Protein AF-A0A7C5TN61-F1 (afdb_monomer_lite)

Radius of gyration: 25.23 Å; chains: 1; bounding box: 64×36×83 Å

Foldseek 3Di:
DDDDLLLVLVVFFAAQKKFKKWKWKFQQPDIWIKIWMWGFHHDDPFKTKIKIWIATPVPRDIDIDIDIDTSPPSQQPPRVCVVVQWDPKDWDQDDDQWGKIWTWHDDPNDTWIKIFTDGSSYTQKMWTDDDRIIIIMHTPDIDGDGDPPPDPDPVVVVVVVVVVVVVVVVVVVVVVVVVD

Sequence (180 aa):
MGFSLVALALLTLTAGSWFFYTLTIQVNNNVQILQYNFTIVNVTPTSLVFKLTIYNSSNGMSLTFEKAVPLSEPAPFPYNGSAFGVSNVSYVGSAGNYTIYRGVFGLNGLKVPVTLYFRDGILMNYTGSYEGVKVDAQLQALQVVPTKASGPEPGALIIVLVMVAAIAIGAAVLIKIGKI

pLDDT: mean 79.06, std 16.52, range [30.19, 96.62]

Secondary structure (DSSP, 8-state):
----HHHHHHTT--TT-EEEEEEEEEETTEEEEEEEEEEEEEE-SSEEEEEEEEEETTT--EEEEEEEEETTS-PPBTGGGGGGTEEEEEEEEEETTEEEEEEEEEETTEEEEEEEEEETTEEEEEEEEETTEEEEEEEEEEEPPPP---PPPHHHHHHHHHHHHHHHHHHHHHHHHTT-

Structure (mmCIF, N/CA/C/O backbone):
data_AF-A0A7C5TN61-F1
#
_entry.id   AF-A0A7C5TN61-F1
#
loop_
_atom_site.group_PDB
_atom_site.id
_atom_site.type_symbol
_atom_site.label_atom_id
_atom_site.label_alt_id
_atom_site.label_comp_id
_atom_site.label_asym_id
_atom_site.label_entity_id
_atom_site.label_seq_id
_atom_site.pdbx_PDB_ins_code
_atom_site.Cartn_x
_atom_site.Cartn_y
_atom_site.Cartn_z
_atom_site.occupancy
_atom_site.B_iso_or_equiv
_atom_site.auth_seq_id
_atom_site.auth_comp_id
_atom_site.auth_asym_id
_atom_site.auth_atom_id
_atom_site.pdbx_PDB_model_num
ATOM 1 N N . MET A 1 1 ? -24.413 -13.151 9.679 1.00 34.50 1 MET A N 1
ATOM 2 C CA . MET A 1 1 ? -23.547 -11.994 9.374 1.00 34.50 1 MET A CA 1
ATOM 3 C C . MET A 1 1 ? -22.137 -12.364 9.802 1.00 34.50 1 MET A C 1
ATOM 5 O O . MET A 1 1 ? -21.831 -12.295 10.983 1.00 34.50 1 MET A O 1
ATOM 9 N N . GLY A 1 2 ? -21.336 -12.913 8.887 1.00 30.19 2 GLY A N 1
ATOM 10 C CA . GLY A 1 2 ? -19.951 -13.280 9.181 1.00 30.19 2 GLY A CA 1
ATOM 11 C C . GLY A 1 2 ? -19.065 -12.066 8.950 1.00 30.19 2 GLY A C 1
ATOM 12 O O . GLY A 1 2 ? -18.891 -11.658 7.806 1.00 30.19 2 GLY A O 1
ATOM 13 N N . PHE A 1 3 ? -18.549 -11.461 10.016 1.00 35.69 3 PHE A N 1
ATOM 14 C CA . PHE A 1 3 ? -17.498 -10.458 9.881 1.00 35.69 3 PHE A CA 1
ATOM 15 C C . PHE A 1 3 ? -16.250 -11.165 9.337 1.00 35.69 3 PHE A C 1
ATOM 17 O O . PHE A 1 3 ? -15.723 -12.074 9.974 1.00 35.69 3 PHE A O 1
ATOM 24 N N . SER A 1 4 ? -15.811 -10.795 8.132 1.00 42.25 4 SER A N 1
ATOM 25 C CA . SER A 1 4 ? -14.532 -11.252 7.577 1.00 42.25 4 SER A CA 1
ATOM 26 C C . SER A 1 4 ? -13.406 -10.910 8.562 1.00 42.25 4 SER A C 1
ATOM 28 O O . SER A 1 4 ? -13.374 -9.797 9.083 1.00 42.25 4 SER A O 1
ATOM 30 N N . LEU A 1 5 ? -12.464 -11.829 8.799 1.00 41.19 5 LEU A N 1
ATOM 31 C CA . LEU A 1 5 ? -11.268 -11.595 9.630 1.00 41.19 5 LEU A CA 1
ATOM 32 C C . LEU A 1 5 ? -10.486 -10.336 9.205 1.00 41.19 5 LEU A C 1
ATOM 34 O O . LEU A 1 5 ? -9.861 -9.685 10.038 1.00 41.19 5 LEU A O 1
ATOM 38 N N . VAL A 1 6 ? -10.583 -9.944 7.929 1.00 44.59 6 VAL A N 1
ATOM 39 C CA . VAL A 1 6 ? -9.976 -8.715 7.395 1.00 44.59 6 VAL A CA 1
ATOM 40 C C . VAL A 1 6 ? -10.656 -7.455 7.954 1.00 44.59 6 VAL A C 1
ATOM 42 O O . VAL A 1 6 ? -9.982 -6.463 8.219 1.00 44.59 6 VAL A O 1
ATOM 45 N N . ALA A 1 7 ? -11.968 -7.503 8.217 1.00 41.84 7 ALA A N 1
ATOM 46 C CA . ALA A 1 7 ? -12.694 -6.413 8.867 1.00 41.84 7 ALA A CA 1
ATOM 47 C C . ALA A 1 7 ? -12.266 -6.244 10.337 1.00 41.84 7 ALA A C 1
ATOM 49 O O . ALA A 1 7 ? -12.117 -5.113 10.791 1.00 41.84 7 ALA A O 1
ATOM 50 N N . LEU A 1 8 ? -12.000 -7.343 11.061 1.00 40.78 8 LEU A N 1
ATOM 51 C CA . LEU A 1 8 ? -11.533 -7.293 12.457 1.00 40.78 8 LEU A CA 1
ATOM 52 C C . LEU A 1 8 ? -10.125 -6.705 12.611 1.00 40.78 8 LEU A C 1
ATOM 54 O O . LEU A 1 8 ? -9.849 -6.066 13.622 1.00 40.78 8 LEU A O 1
ATOM 58 N N . ALA A 1 9 ? -9.241 -6.885 11.630 1.00 47.72 9 ALA A N 1
ATOM 59 C CA . ALA A 1 9 ? -7.891 -6.338 11.718 1.00 47.72 9 ALA A CA 1
ATOM 60 C C . ALA A 1 9 ? -7.860 -4.818 11.447 1.00 47.72 9 ALA A C 1
ATOM 62 O O . ALA A 1 9 ? -7.201 -4.070 12.169 1.00 47.72 9 ALA A O 1
ATOM 63 N N . LEU A 1 10 ? -8.674 -4.340 10.493 1.00 51.12 10 LEU A N 1
ATOM 64 C CA . LEU A 1 10 ? -8.902 -2.907 10.242 1.00 51.12 10 LEU A CA 1
ATOM 65 C C . LEU A 1 10 ? -9.596 -2.198 11.423 1.00 51.12 10 LEU A C 1
ATOM 67 O O . LEU A 1 10 ? -9.359 -1.013 11.645 1.00 51.12 10 LEU A O 1
ATOM 71 N N . LEU A 1 11 ? -10.392 -2.930 12.214 1.00 50.56 11 LEU A N 1
ATOM 72 C CA . LEU A 1 11 ? -11.059 -2.460 13.440 1.00 50.56 11 LEU A CA 1
ATOM 73 C C . LEU A 1 11 ? -10.094 -2.110 14.597 1.00 50.56 11 LEU A C 1
ATOM 75 O O . LEU A 1 11 ? -10.545 -1.590 15.615 1.00 50.56 11 LEU A O 1
ATOM 79 N N . THR A 1 12 ? -8.784 -2.355 14.463 1.00 58.34 12 THR A N 1
ATOM 80 C CA . THR A 1 12 ? -7.777 -1.947 15.467 1.00 58.34 12 THR A CA 1
ATOM 81 C C . THR A 1 12 ? -7.083 -0.624 15.144 1.00 58.34 12 THR A C 1
ATOM 83 O O . THR A 1 12 ? -6.351 -0.095 15.981 1.00 58.34 12 THR A O 1
ATOM 86 N N . LEU A 1 13 ? -7.306 -0.063 13.952 1.00 71.75 13 LEU A N 1
ATOM 87 C CA . LEU A 1 13 ? -6.731 1.226 13.588 1.00 71.75 13 LEU A CA 1
ATOM 88 C C . LEU A 1 13 ? -7.434 2.338 14.362 1.00 71.75 13 LEU A C 1
ATOM 90 O O . LEU A 1 13 ? -8.659 2.397 14.437 1.00 71.75 13 LEU A O 1
ATOM 94 N N . THR A 1 14 ? -6.644 3.244 14.920 1.00 77.50 14 THR A N 1
ATOM 95 C CA . THR A 1 14 ? -7.138 4.393 15.679 1.00 77.50 14 THR A CA 1
ATOM 96 C C . THR A 1 14 ? -6.532 5.679 15.144 1.00 77.50 14 THR A C 1
ATOM 98 O O . THR A 1 14 ? -5.453 5.675 14.539 1.00 77.50 14 THR A O 1
ATOM 101 N N . ALA A 1 15 ? -7.229 6.792 15.374 1.00 84.06 15 ALA A N 1
ATOM 102 C CA . ALA A 1 15 ? -6.707 8.117 15.075 1.00 84.06 15 ALA A CA 1
ATOM 103 C C . ALA A 1 15 ? -5.325 8.316 15.726 1.00 84.06 15 ALA A C 1
ATOM 105 O O . ALA A 1 15 ? -5.119 7.985 16.893 1.00 84.06 15 ALA A O 1
ATOM 106 N N . GLY A 1 16 ? -4.375 8.837 14.951 1.00 83.25 16 GLY A N 1
ATOM 107 C CA . GLY A 1 16 ? -2.976 9.003 15.348 1.00 83.25 16 GLY A CA 1
ATOM 108 C C . GLY A 1 16 ? -2.057 7.834 14.977 1.00 83.25 16 GLY A C 1
ATOM 109 O O . GLY A 1 16 ? -0.840 7.994 15.035 1.00 83.25 16 GLY A O 1
ATOM 110 N N . SER A 1 17 ? -2.598 6.688 14.549 1.00 87.44 17 SER A N 1
ATOM 111 C CA . SER A 1 17 ? -1.778 5.610 13.980 1.00 87.44 17 SER A CA 1
ATOM 112 C C . SER A 1 17 ? -1.141 6.056 12.661 1.00 87.44 17 SER A C 1
ATOM 114 O O . SER A 1 17 ? -1.768 6.783 11.887 1.00 87.44 17 SER A O 1
ATOM 116 N N . TRP A 1 18 ? 0.079 5.609 12.365 1.00 89.00 18 TRP A N 1
ATOM 117 C CA . TRP A 1 18 ? 0.760 5.948 11.117 1.00 89.00 18 TRP A CA 1
ATOM 118 C C . TRP A 1 18 ? 1.581 4.798 10.535 1.00 89.00 18 TRP A C 1
ATOM 120 O O . TRP A 1 18 ? 2.010 3.887 11.242 1.00 89.00 18 TRP A O 1
ATOM 130 N N . PHE A 1 19 ? 1.788 4.854 9.219 1.00 90.69 19 PHE A N 1
ATOM 131 C CA . PHE A 1 19 ? 2.477 3.840 8.430 1.00 90.69 19 PHE A CA 1
ATOM 132 C C . PHE A 1 19 ? 3.379 4.510 7.404 1.00 90.69 19 PHE A C 1
ATOM 134 O O . PHE A 1 19 ? 2.926 5.347 6.621 1.00 90.69 19 PHE A O 1
ATOM 141 N N . PHE A 1 20 ? 4.640 4.105 7.383 1.00 91.56 20 PHE A N 1
ATOM 142 C CA . PHE A 1 20 ? 5.648 4.619 6.476 1.00 91.56 20 PHE A CA 1
ATOM 143 C C . PHE A 1 20 ? 6.095 3.526 5.511 1.00 91.56 20 PHE A C 1
ATOM 145 O O . PHE A 1 20 ? 6.590 2.478 5.927 1.00 91.56 20 PHE A O 1
ATOM 152 N N . TYR A 1 21 ? 5.927 3.787 4.220 1.00 92.75 21 TYR A N 1
ATOM 153 C CA . TYR A 1 21 ? 6.290 2.882 3.142 1.00 92.75 21 TYR A CA 1
ATOM 154 C C . TYR A 1 21 ? 7.300 3.526 2.210 1.00 92.75 21 TYR A C 1
ATOM 156 O O . TYR A 1 21 ? 7.275 4.734 1.972 1.00 92.75 21 TYR A O 1
ATOM 164 N N . THR A 1 22 ? 8.101 2.674 1.590 1.00 93.81 22 THR A N 1
ATOM 165 C CA . THR A 1 22 ? 8.926 3.036 0.444 1.00 93.81 22 THR A CA 1
ATOM 166 C C . THR A 1 22 ? 8.421 2.281 -0.771 1.00 93.81 22 THR A C 1
ATOM 168 O O . THR A 1 22 ? 8.221 1.074 -0.688 1.00 93.81 22 THR A O 1
ATOM 171 N N . LEU A 1 23 ? 8.227 2.982 -1.883 1.00 94.25 23 LEU A N 1
ATOM 172 C CA . LEU A 1 23 ? 7.974 2.432 -3.207 1.00 94.25 23 LEU A CA 1
ATOM 173 C C . LEU A 1 23 ? 9.205 2.685 -4.076 1.00 94.25 23 LEU A C 1
ATOM 175 O O . LEU A 1 23 ? 9.536 3.829 -4.385 1.00 94.25 23 LEU A O 1
ATOM 179 N N . THR A 1 24 ? 9.867 1.610 -4.473 1.00 94.69 24 THR A N 1
ATOM 180 C CA . THR A 1 24 ? 11.007 1.618 -5.382 1.00 94.69 24 THR A CA 1
ATOM 181 C C . THR A 1 24 ? 10.535 1.198 -6.765 1.00 94.69 24 THR A C 1
ATOM 183 O O . THR A 1 24 ? 9.990 0.109 -6.943 1.00 94.69 24 THR A O 1
ATOM 186 N N . ILE A 1 25 ? 10.756 2.060 -7.752 1.00 94.62 25 ILE A N 1
ATOM 187 C CA . ILE A 1 25 ? 10.480 1.790 -9.161 1.00 94.62 25 ILE A CA 1
ATOM 188 C C . ILE A 1 25 ? 11.819 1.818 -9.882 1.00 94.62 25 ILE A C 1
ATOM 190 O O . ILE A 1 25 ? 12.477 2.854 -9.956 1.00 94.62 25 ILE A O 1
ATOM 194 N N . GLN A 1 26 ? 12.225 0.676 -10.414 1.00 94.62 26 GLN A N 1
ATOM 195 C CA . GLN A 1 26 ? 13.422 0.550 -11.225 1.00 94.62 26 GLN A CA 1
ATOM 196 C C . GLN A 1 26 ? 13.020 0.325 -12.678 1.00 94.62 26 GLN A C 1
ATOM 198 O O . GLN A 1 26 ? 12.319 -0.636 -12.985 1.00 94.62 26 GLN A O 1
ATOM 203 N N . VAL A 1 27 ? 13.495 1.185 -13.574 1.00 93.75 27 VAL A N 1
ATOM 204 C CA . VAL A 1 27 ? 13.346 1.039 -15.026 1.00 93.75 27 VAL A CA 1
ATOM 205 C C . VAL A 1 27 ? 14.742 0.903 -15.614 1.00 93.75 27 VAL A C 1
ATOM 207 O O . VAL A 1 27 ? 15.496 1.879 -15.679 1.00 93.75 27 VAL A O 1
ATOM 210 N N . ASN A 1 28 ? 15.107 -0.311 -16.026 1.00 89.12 28 ASN A N 1
ATOM 211 C CA . ASN A 1 28 ? 16.475 -0.657 -16.415 1.00 89.12 28 ASN A CA 1
ATOM 212 C C . ASN A 1 28 ? 17.479 -0.281 -15.304 1.00 89.12 28 ASN A C 1
ATOM 214 O O . ASN A 1 28 ? 17.459 -0.879 -14.228 1.00 89.12 28 ASN A O 1
ATOM 218 N N . ASN A 1 29 ? 18.321 0.731 -15.535 1.00 86.88 29 ASN A N 1
ATOM 219 C CA . ASN A 1 29 ? 19.335 1.191 -14.580 1.00 86.88 29 ASN A CA 1
ATOM 220 C C . ASN A 1 29 ? 18.907 2.425 -13.769 1.00 86.88 29 ASN A C 1
ATOM 222 O O . ASN A 1 29 ? 19.646 2.856 -12.889 1.00 86.88 29 ASN A O 1
ATOM 226 N N . ASN A 1 30 ? 17.734 2.999 -14.048 1.00 91.06 30 ASN A N 1
ATOM 227 C CA . ASN A 1 30 ? 17.235 4.166 -13.328 1.00 91.06 30 ASN A CA 1
ATOM 228 C C . ASN A 1 30 ? 16.347 3.724 -12.169 1.00 91.06 30 ASN A C 1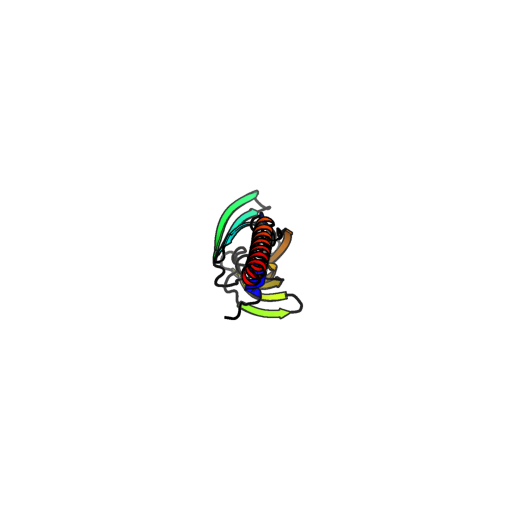
ATOM 230 O O . ASN A 1 30 ? 15.405 2.959 -12.372 1.00 91.06 30 ASN A O 1
ATOM 234 N N . VAL A 1 31 ? 16.632 4.229 -10.970 1.00 92.06 31 VAL A N 1
ATOM 235 C CA . VAL A 1 31 ? 15.873 3.928 -9.754 1.00 92.06 31 VAL A CA 1
ATOM 236 C C . VAL A 1 31 ? 15.214 5.200 -9.245 1.00 92.06 31 VAL A C 1
ATOM 238 O O . VAL A 1 31 ? 15.875 6.211 -9.013 1.00 92.06 31 VAL A O 1
ATOM 241 N N . GLN A 1 32 ? 13.905 5.127 -9.048 1.00 91.56 32 GLN A N 1
ATOM 242 C CA . GLN A 1 32 ? 13.110 6.147 -8.389 1.00 91.56 32 GLN A CA 1
ATOM 243 C C . GLN A 1 32 ? 12.593 5.596 -7.065 1.00 91.56 32 GLN A C 1
ATOM 245 O O . GLN A 1 32 ? 12.086 4.476 -7.006 1.00 91.56 32 GLN A O 1
ATOM 250 N N . ILE A 1 33 ? 12.701 6.404 -6.013 1.00 91.88 33 ILE A N 1
ATOM 251 C CA . ILE A 1 33 ? 12.227 6.054 -4.678 1.00 91.88 33 ILE A CA 1
ATOM 252 C C . ILE A 1 33 ? 11.182 7.082 -4.252 1.00 91.88 33 ILE A C 1
ATOM 254 O O . ILE A 1 33 ? 11.417 8.292 -4.254 1.00 91.88 33 ILE A O 1
ATOM 258 N N . LEU A 1 34 ? 10.005 6.580 -3.902 1.00 92.56 34 LEU A N 1
ATOM 259 C CA . LEU A 1 34 ? 8.886 7.351 -3.393 1.00 92.56 34 LEU A CA 1
ATOM 260 C C . LEU A 1 34 ? 8.605 6.915 -1.959 1.00 92.56 34 LEU A C 1
ATOM 262 O O . LEU A 1 34 ? 8.498 5.729 -1.662 1.00 92.56 34 LEU A O 1
ATOM 266 N N . GLN A 1 35 ? 8.468 7.877 -1.067 1.00 93.25 35 GLN A N 1
ATOM 267 C CA . GLN A 1 35 ? 8.146 7.656 0.332 1.00 93.25 35 GLN A CA 1
ATOM 268 C C . GLN A 1 35 ? 6.683 8.008 0.566 1.00 93.25 35 GLN A C 1
ATOM 270 O O . GLN A 1 35 ? 6.235 9.085 0.184 1.00 93.25 35 GLN A O 1
ATOM 275 N N . TYR A 1 36 ? 5.943 7.108 1.199 1.00 92.50 36 TYR A N 1
ATOM 276 C CA . TYR A 1 36 ? 4.528 7.280 1.502 1.00 92.50 36 TYR A CA 1
ATOM 277 C C . TYR A 1 36 ? 4.339 7.253 3.012 1.00 92.50 36 TYR A C 1
ATOM 279 O O . TYR A 1 36 ? 4.670 6.265 3.663 1.00 92.50 36 TYR A O 1
ATOM 287 N N . ASN A 1 37 ? 3.774 8.318 3.567 1.00 91.50 37 ASN A N 1
ATOM 288 C CA . ASN A 1 37 ? 3.386 8.387 4.968 1.00 91.50 37 ASN A CA 1
ATOM 289 C C . ASN A 1 37 ? 1.864 8.480 5.073 1.00 91.50 37 ASN A C 1
ATOM 291 O O . ASN A 1 37 ? 1.270 9.471 4.646 1.00 91.50 37 ASN A O 1
ATOM 295 N N . PHE A 1 38 ? 1.246 7.448 5.639 1.00 90.44 38 PHE A N 1
ATOM 296 C CA . PHE A 1 38 ? -0.177 7.407 5.936 1.00 90.44 38 PHE A CA 1
ATOM 297 C C . PHE A 1 38 ? -0.382 7.687 7.418 1.00 90.44 38 PHE A C 1
ATOM 299 O O . PHE A 1 38 ? 0.151 6.965 8.251 1.00 90.44 38 PHE A O 1
ATOM 306 N N . THR A 1 39 ? -1.192 8.682 7.759 1.00 90.25 39 THR A N 1
ATOM 307 C CA . THR A 1 39 ? -1.571 8.988 9.144 1.00 90.25 39 THR A CA 1
ATOM 308 C C . THR A 1 39 ? -3.080 8.914 9.286 1.00 90.25 39 THR A C 1
ATOM 310 O O . THR A 1 39 ? -3.796 9.676 8.641 1.00 90.25 39 THR A O 1
ATOM 313 N N . ILE A 1 40 ? -3.570 8.007 10.126 1.00 88.50 40 ILE A N 1
ATOM 314 C CA . ILE A 1 40 ? -4.995 7.849 10.406 1.00 88.50 40 ILE A CA 1
ATOM 315 C C . ILE A 1 40 ? -5.488 9.091 11.149 1.00 88.50 40 ILE A C 1
ATOM 317 O O . ILE A 1 40 ? -5.023 9.398 12.244 1.00 88.50 40 ILE A O 1
ATOM 321 N N . VAL A 1 41 ? -6.427 9.809 10.541 1.00 89.88 41 VAL A N 1
ATOM 322 C CA . VAL A 1 41 ? -7.012 11.042 11.083 1.00 89.88 41 VAL A CA 1
ATOM 323 C C . VAL A 1 41 ? -8.241 10.706 11.915 1.00 89.88 41 VAL A C 1
ATOM 325 O O . VAL A 1 41 ? -8.406 11.221 13.016 1.00 89.88 41 VAL A O 1
ATOM 328 N N . ASN A 1 42 ? -9.095 9.821 11.402 1.00 85.56 42 ASN A N 1
ATOM 329 C CA . ASN A 1 42 ? -10.328 9.432 12.067 1.00 85.56 42 ASN A CA 1
ATOM 330 C C . ASN A 1 42 ? -10.743 8.015 11.662 1.00 85.56 42 ASN A C 1
ATOM 332 O O . ASN A 1 42 ? -10.517 7.594 10.528 1.00 85.56 42 ASN A O 1
ATOM 336 N N . VAL A 1 43 ? -11.392 7.298 12.574 1.00 79.94 43 VAL A N 1
ATOM 337 C CA . VAL A 1 43 ? -11.992 5.990 12.305 1.00 79.94 43 VAL A CA 1
ATOM 338 C C . VAL A 1 43 ? -13.417 6.014 12.830 1.00 79.94 43 VAL A C 1
ATOM 340 O O . VAL A 1 43 ? -13.662 6.257 14.007 1.00 79.94 43 VAL A O 1
ATOM 343 N N . THR A 1 44 ? -14.363 5.783 11.930 1.00 79.75 44 THR A N 1
ATOM 344 C CA . THR A 1 44 ? -15.792 5.682 12.225 1.00 79.75 44 THR A CA 1
ATOM 345 C C . THR A 1 44 ? -16.259 4.251 11.956 1.00 79.75 44 THR A C 1
ATOM 347 O O . THR A 1 44 ? -15.554 3.502 11.278 1.00 79.75 44 THR A O 1
ATOM 350 N N . PRO A 1 45 ? -17.461 3.852 12.407 1.00 74.25 45 PRO A N 1
ATOM 351 C CA . PRO A 1 45 ? -17.985 2.515 12.125 1.00 74.25 45 PRO A CA 1
ATOM 352 C C . PRO A 1 45 ? -18.110 2.172 10.631 1.00 74.25 45 PRO A C 1
ATOM 354 O O . PRO A 1 45 ? -18.207 0.999 10.284 1.00 74.25 45 PRO A O 1
ATOM 357 N N . THR A 1 46 ? -18.133 3.171 9.743 1.00 75.31 46 THR A N 1
ATOM 358 C CA . THR A 1 46 ? -18.370 2.979 8.303 1.00 75.31 46 THR A CA 1
ATOM 359 C C . THR A 1 46 ? -17.221 3.444 7.420 1.00 75.31 46 THR A C 1
ATOM 361 O O . THR A 1 46 ? -17.165 3.056 6.253 1.00 75.31 46 THR A O 1
ATOM 364 N N . SER A 1 47 ? -16.299 4.256 7.938 1.00 79.06 47 SER A N 1
ATOM 365 C CA . SER A 1 47 ? -15.187 4.786 7.155 1.00 79.06 47 SER A CA 1
ATOM 366 C C . SER A 1 47 ? -13.933 5.041 7.980 1.00 79.06 47 SER A C 1
ATOM 368 O O . SER A 1 47 ? -14.000 5.392 9.159 1.00 79.06 47 SER A O 1
ATOM 370 N N . LEU A 1 48 ? -12.786 4.916 7.322 1.00 81.81 48 LEU A N 1
ATOM 371 C CA . LEU A 1 48 ? -11.480 5.296 7.838 1.00 81.81 48 LEU A CA 1
ATOM 372 C C . LEU A 1 48 ? -10.967 6.489 7.032 1.00 81.81 48 LEU A C 1
ATOM 374 O O . LEU A 1 48 ? -10.893 6.437 5.806 1.00 81.81 48 LEU A O 1
ATOM 378 N N . VAL A 1 49 ? -10.604 7.562 7.724 1.00 86.56 49 VAL A N 1
ATOM 379 C CA . VAL A 1 49 ? -10.026 8.774 7.142 1.00 86.56 49 VAL A CA 1
ATOM 380 C C . VAL A 1 49 ? -8.549 8.811 7.493 1.00 86.56 49 VAL A C 1
ATOM 382 O O . VAL A 1 49 ? -8.177 8.671 8.659 1.00 86.56 49 VAL A O 1
ATOM 385 N N . PHE A 1 50 ? -7.694 9.027 6.503 1.00 87.19 50 PHE A N 1
ATOM 386 C CA . PHE A 1 50 ? -6.274 9.262 6.740 1.00 87.19 50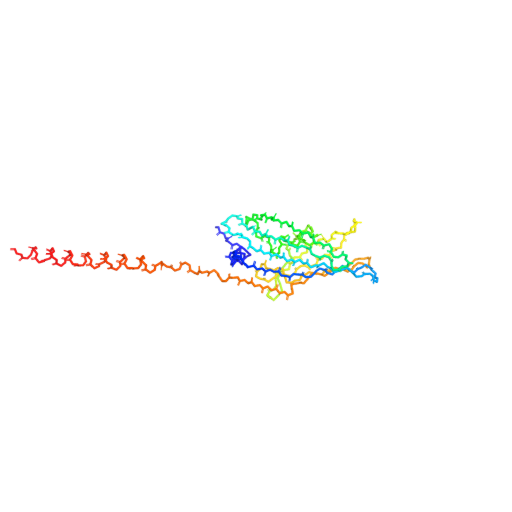 PHE A CA 1
ATOM 387 C C . PHE A 1 50 ? -5.759 10.373 5.825 1.00 87.19 50 PHE A C 1
ATOM 389 O O . PHE A 1 50 ? -6.326 10.684 4.773 1.00 87.19 50 PHE A O 1
ATOM 396 N N . LYS A 1 51 ? -4.617 10.913 6.226 1.00 91.19 51 LYS A N 1
ATOM 397 C CA . LYS A 1 51 ? -3.782 11.822 5.457 1.00 91.19 51 LYS A CA 1
ATOM 398 C C . LYS A 1 51 ? -2.634 11.035 4.834 1.00 91.19 51 LYS A C 1
ATOM 400 O O . LYS A 1 51 ? -1.940 10.314 5.547 1.00 91.19 51 LYS A O 1
ATOM 405 N N . LEU A 1 52 ? -2.455 11.141 3.522 1.00 90.75 52 LEU A N 1
ATOM 406 C CA . LEU A 1 52 ? -1.323 10.569 2.800 1.00 90.75 52 LEU A CA 1
ATOM 407 C C . LEU A 1 52 ? -0.404 11.693 2.333 1.00 90.75 52 LEU A C 1
ATOM 409 O O . LEU A 1 52 ? -0.826 12.580 1.593 1.00 90.75 52 LEU A O 1
ATOM 413 N N . THR A 1 53 ? 0.856 11.604 2.740 1.00 90.81 53 THR A N 1
ATOM 414 C CA . THR A 1 53 ? 1.958 12.398 2.207 1.00 90.81 53 THR A CA 1
ATOM 415 C C . THR A 1 53 ? 2.842 11.515 1.333 1.00 90.81 53 THR A C 1
ATOM 417 O O . THR A 1 53 ? 3.326 10.484 1.797 1.00 90.81 53 THR A O 1
ATOM 420 N N . ILE A 1 54 ? 3.069 11.919 0.085 1.00 91.75 54 ILE A N 1
ATOM 421 C CA . ILE A 1 54 ? 3.985 11.268 -0.856 1.00 91.75 54 ILE A CA 1
ATOM 422 C C . ILE A 1 54 ? 5.175 12.195 -1.064 1.00 91.75 54 ILE A C 1
ATOM 424 O O . ILE A 1 54 ? 4.989 13.333 -1.488 1.00 91.75 54 ILE A O 1
ATOM 428 N N . TYR A 1 55 ? 6.381 11.708 -0.801 1.00 91.06 55 TYR A N 1
ATOM 429 C CA . TYR A 1 55 ? 7.626 12.423 -1.045 1.00 91.06 55 TYR A CA 1
ATOM 430 C C . TYR A 1 55 ? 8.466 11.694 -2.092 1.00 91.06 55 TYR A C 1
ATOM 432 O O . TYR A 1 55 ? 8.712 10.495 -1.981 1.00 91.06 55 TYR A O 1
ATOM 440 N N . ASN A 1 56 ? 8.914 12.413 -3.115 1.00 87.75 56 ASN A N 1
ATOM 441 C CA . ASN A 1 56 ? 9.811 11.886 -4.130 1.00 87.75 56 ASN A CA 1
ATOM 442 C C . ASN A 1 56 ? 11.236 12.344 -3.831 1.00 87.75 56 ASN A C 1
ATOM 444 O O . ASN A 1 56 ? 11.576 13.514 -4.019 1.00 87.75 56 ASN A O 1
ATOM 448 N N . SER A 1 57 ? 12.085 11.413 -3.397 1.00 79.62 57 SER A N 1
ATOM 449 C CA . SER A 1 57 ? 13.459 11.740 -3.010 1.00 79.62 57 SER A CA 1
ATOM 450 C C . SER A 1 57 ? 14.316 12.211 -4.183 1.00 79.62 57 SER A C 1
ATOM 452 O O . SER A 1 57 ? 15.312 12.893 -3.971 1.00 79.62 57 SER A O 1
ATOM 454 N N . SER A 1 58 ? 13.947 11.865 -5.419 1.00 77.50 58 SER A N 1
ATOM 455 C CA . SER A 1 58 ? 14.728 12.204 -6.611 1.00 77.50 58 SER A CA 1
ATOM 456 C C . SER A 1 58 ? 14.576 13.665 -7.040 1.00 77.50 58 SER A C 1
ATOM 458 O O . SER A 1 58 ? 15.461 14.186 -7.710 1.00 77.50 58 SER A O 1
ATOM 460 N N . ASN A 1 59 ? 13.471 14.332 -6.694 1.00 82.81 59 ASN A N 1
ATOM 461 C CA . ASN A 1 59 ? 13.216 15.722 -7.100 1.00 82.81 59 ASN A CA 1
ATOM 462 C C . ASN A 1 59 ? 12.677 16.622 -5.976 1.00 82.81 59 ASN A C 1
ATOM 464 O O . ASN A 1 59 ? 12.349 17.779 -6.228 1.00 82.81 59 ASN A O 1
ATOM 468 N N . GLY A 1 60 ? 12.563 16.105 -4.751 1.00 80.31 60 GLY A N 1
ATOM 469 C CA . GLY A 1 60 ? 12.084 16.847 -3.586 1.00 80.31 60 GLY A CA 1
ATOM 470 C C . GLY A 1 60 ? 10.588 17.168 -3.599 1.00 80.31 60 GLY A C 1
ATOM 471 O O . GLY A 1 60 ? 10.120 17.883 -2.714 1.00 80.31 60 GLY A O 1
ATOM 472 N N . MET A 1 61 ? 9.826 16.660 -4.573 1.00 88.31 61 MET A N 1
ATOM 473 C CA . MET A 1 61 ? 8.382 16.873 -4.644 1.00 88.31 61 MET A CA 1
ATOM 474 C C . MET A 1 61 ? 7.699 16.256 -3.423 1.00 88.31 61 MET A C 1
ATOM 476 O O . MET A 1 61 ? 7.971 15.111 -3.064 1.00 88.31 61 MET A O 1
ATOM 480 N N . SER A 1 62 ? 6.761 16.998 -2.836 1.00 91.56 62 SER A N 1
ATOM 481 C CA . SER A 1 62 ? 5.878 16.512 -1.782 1.00 91.56 62 SER A CA 1
ATOM 482 C C . SER A 1 62 ? 4.428 16.790 -2.156 1.00 91.56 62 SER A C 1
ATOM 484 O O . SER A 1 62 ? 4.079 17.912 -2.521 1.00 91.56 62 SER A O 1
ATOM 486 N N . LEU A 1 63 ? 3.585 15.767 -2.071 1.00 89.69 63 LEU A N 1
ATOM 487 C CA . LEU A 1 63 ? 2.143 15.862 -2.265 1.00 89.69 63 LEU A CA 1
ATOM 488 C C . LEU A 1 63 ? 1.456 15.380 -1.002 1.00 89.69 63 LEU A C 1
ATOM 490 O O . LEU A 1 63 ? 1.872 14.397 -0.398 1.00 89.69 63 LEU A O 1
ATOM 494 N N . THR A 1 64 ? 0.406 16.071 -0.581 1.00 91.12 64 THR A N 1
ATOM 495 C CA . THR A 1 64 ? -0.348 15.707 0.616 1.00 91.12 64 THR A CA 1
ATOM 496 C C . THR A 1 64 ? -1.830 15.828 0.337 1.00 91.12 64 THR A C 1
ATOM 498 O O . THR A 1 64 ? -2.280 16.851 -0.171 1.00 91.12 64 THR A O 1
ATOM 501 N N . PHE A 1 65 ? -2.590 14.800 0.692 1.00 88.88 65 PHE A N 1
ATOM 502 C CA . PHE A 1 65 ? -4.041 14.810 0.576 1.00 88.88 65 PHE A CA 1
ATOM 503 C C . PHE A 1 65 ? -4.683 13.959 1.664 1.00 88.88 65 PHE A C 1
ATOM 505 O O . PHE A 1 65 ? -4.068 13.057 2.230 1.00 88.88 65 PHE A O 1
ATOM 512 N N . GLU A 1 66 ? -5.940 14.258 1.950 1.00 89.38 66 GLU A N 1
ATOM 513 C CA . GLU A 1 66 ? -6.776 13.489 2.860 1.00 89.38 66 GLU A CA 1
ATOM 514 C C . GLU A 1 66 ? -7.779 12.675 2.050 1.00 89.38 66 GLU A C 1
ATOM 516 O O . GLU A 1 66 ? -8.264 13.127 1.009 1.00 89.38 66 GLU A O 1
ATOM 521 N N . LYS A 1 67 ? -8.069 11.453 2.494 1.00 84.56 67 LYS A N 1
ATOM 522 C CA . LYS A 1 67 ? -9.032 10.600 1.804 1.00 84.56 67 LYS A CA 1
ATOM 523 C C . LYS A 1 67 ? -9.744 9.676 2.789 1.00 84.56 67 LYS A C 1
ATOM 525 O O . LYS A 1 67 ? -9.132 9.131 3.709 1.00 84.56 67 LYS A O 1
ATOM 530 N N . ALA A 1 68 ? -11.041 9.502 2.557 1.00 83.19 68 ALA A N 1
ATOM 531 C CA . ALA A 1 68 ? -11.906 8.598 3.302 1.00 83.19 68 ALA A CA 1
ATOM 532 C C . ALA A 1 68 ? -12.091 7.277 2.541 1.00 83.19 68 ALA A C 1
ATOM 534 O O . ALA A 1 68 ? -12.313 7.275 1.327 1.00 83.19 68 ALA A O 1
ATOM 535 N N . VAL A 1 69 ? -12.010 6.158 3.259 1.00 77.00 69 VAL A N 1
ATOM 536 C CA . VAL A 1 69 ? -12.215 4.801 2.732 1.00 77.00 69 VAL A CA 1
ATOM 537 C C . VAL A 1 69 ? -13.445 4.206 3.387 1.00 77.00 69 VAL A C 1
ATOM 539 O O . VAL A 1 69 ? -13.486 4.177 4.618 1.00 77.00 69 VAL A O 1
ATOM 542 N N . PRO A 1 70 ? -14.423 3.702 2.623 1.00 74.12 70 PRO A N 1
ATOM 543 C CA . PRO A 1 70 ? -15.503 2.922 3.206 1.00 74.12 70 PRO A CA 1
ATOM 544 C C . PRO A 1 70 ? -14.965 1.588 3.745 1.00 74.12 70 PRO A C 1
ATOM 546 O O . PRO A 1 70 ? -14.172 0.919 3.088 1.00 74.12 70 PRO A O 1
ATOM 549 N N . LEU A 1 71 ? -15.418 1.188 4.935 1.00 69.38 71 LEU A N 1
ATOM 550 C CA . LEU A 1 71 ? -15.071 -0.094 5.569 1.00 69.38 71 LEU A CA 1
ATOM 551 C C . LEU A 1 71 ? -16.004 -1.246 5.145 1.00 69.38 71 LEU A C 1
ATOM 553 O O . LEU A 1 71 ? -15.812 -2.384 5.569 1.00 69.38 71 LEU A O 1
ATOM 557 N N . SER A 1 72 ? -17.016 -0.965 4.313 1.00 56.91 72 SER A N 1
ATOM 558 C CA . SER A 1 72 ? -17.974 -1.957 3.794 1.00 56.91 72 SER A CA 1
ATOM 559 C C . SER A 1 72 ? -17.327 -3.016 2.897 1.00 56.91 72 SER A C 1
ATOM 561 O O . SER A 1 72 ? -17.857 -4.115 2.761 1.00 56.91 72 SER A O 1
ATOM 563 N N . GLU A 1 73 ? -16.171 -2.701 2.319 1.00 55.12 73 GLU A N 1
ATOM 564 C CA . GLU A 1 73 ? -15.292 -3.644 1.644 1.00 55.12 73 GLU A CA 1
ATOM 565 C C . GLU A 1 73 ? -13.990 -3.661 2.442 1.00 55.12 73 GLU A C 1
ATOM 567 O O . GLU A 1 73 ? -13.267 -2.662 2.409 1.00 55.12 73 GLU A O 1
ATOM 572 N N . PRO A 1 74 ? -13.676 -4.730 3.199 1.00 49.75 74 PRO A N 1
ATOM 573 C CA . PRO A 1 74 ? -12.434 -4.815 3.955 1.00 49.75 74 PRO A CA 1
ATOM 574 C C . PRO A 1 74 ? -11.281 -5.063 2.974 1.00 49.75 74 PRO A C 1
ATOM 576 O O . PRO A 1 74 ? -10.711 -6.146 2.886 1.00 49.75 74 PRO A O 1
ATOM 579 N N . ALA A 1 75 ? -10.991 -4.051 2.166 1.00 57.00 75 ALA A N 1
ATOM 580 C CA . ALA A 1 75 ? -9.831 -3.974 1.320 1.00 57.00 75 ALA A CA 1
ATOM 581 C C . ALA A 1 75 ? -8.615 -3.806 2.239 1.00 57.00 75 ALA A C 1
ATOM 583 O O . ALA A 1 75 ? -8.606 -2.900 3.079 1.00 57.00 75 ALA A O 1
ATOM 584 N N . PRO A 1 76 ? -7.585 -4.648 2.104 1.00 64.44 76 PRO A N 1
ATOM 585 C CA . PRO A 1 76 ? -6.400 -4.535 2.935 1.00 64.44 76 PRO A CA 1
ATOM 586 C C . PRO A 1 76 ? -5.748 -3.140 2.820 1.00 64.44 76 PRO A C 1
ATOM 588 O O . PRO A 1 76 ? -5.682 -2.551 1.739 1.00 64.44 76 PRO A O 1
ATOM 591 N N . PHE A 1 77 ? -5.287 -2.575 3.931 1.00 67.50 77 PHE A N 1
ATOM 592 C CA . PHE A 1 77 ? -4.741 -1.221 4.009 1.00 67.50 77 PHE A CA 1
ATOM 593 C C . PHE A 1 77 ? -3.305 -1.133 3.451 1.00 67.50 77 PHE A C 1
ATOM 595 O O . PHE A 1 77 ? -2.517 -2.040 3.703 1.00 67.50 77 PHE A O 1
ATOM 602 N N . PRO A 1 78 ? -2.907 -0.031 2.781 1.00 61.41 78 PRO A N 1
ATOM 603 C CA . PRO A 1 78 ? -3.747 1.077 2.334 1.00 61.41 78 PRO A CA 1
ATOM 604 C C . PRO A 1 78 ? -4.375 0.784 0.957 1.00 61.41 78 PRO A C 1
ATOM 606 O O . PRO A 1 78 ? -3.687 0.623 -0.052 1.00 61.41 78 PRO A O 1
ATOM 609 N N . TYR A 1 79 ? -5.712 0.756 0.917 1.00 65.56 79 TYR A N 1
ATOM 610 C CA . TYR A 1 79 ? -6.555 0.648 -0.287 1.00 65.56 79 TYR A CA 1
ATOM 611 C C . TYR A 1 79 ? -6.215 -0.437 -1.305 1.00 65.56 79 TYR A C 1
ATOM 613 O O . TYR A 1 79 ? -6.164 -0.159 -2.511 1.00 65.56 79 TYR A O 1
ATOM 621 N N . ASN A 1 80 ? -5.989 -1.669 -0.869 1.00 63.84 80 ASN A N 1
ATOM 622 C CA . ASN A 1 80 ? -5.756 -2.778 -1.788 1.00 63.84 80 ASN A CA 1
ATOM 623 C C . ASN A 1 80 ? -4.592 -2.491 -2.764 1.00 63.84 80 ASN A C 1
ATOM 625 O O . ASN A 1 80 ? -4.635 -2.883 -3.921 1.00 63.84 80 ASN A O 1
ATOM 629 N N . GLY A 1 81 ? -3.598 -1.697 -2.348 1.00 61.94 81 GLY A N 1
ATOM 630 C CA . GLY A 1 81 ? -2.477 -1.280 -3.194 1.00 61.94 81 GLY A CA 1
ATOM 631 C C . GLY A 1 81 ? -2.716 -0.066 -4.110 1.00 61.94 81 GLY A C 1
ATOM 632 O O . GLY A 1 81 ? -1.755 0.439 -4.689 1.00 61.94 81 GLY A O 1
ATOM 633 N N . SER A 1 82 ? -3.937 0.470 -4.229 1.00 76.94 82 SER A N 1
ATOM 634 C CA . SER A 1 82 ? -4.225 1.598 -5.143 1.00 76.94 82 SER A CA 1
ATOM 635 C C . SER A 1 82 ? -3.536 2.906 -4.769 1.00 76.94 82 SER A C 1
ATOM 637 O O . SER A 1 82 ? -3.202 3.695 -5.650 1.00 76.94 82 SER A O 1
ATOM 639 N N . ALA A 1 83 ? -3.228 3.111 -3.485 1.00 78.62 83 ALA A N 1
ATOM 640 C CA . ALA A 1 83 ? -2.403 4.238 -3.055 1.00 78.62 83 ALA A CA 1
ATOM 641 C C . ALA A 1 83 ? -0.991 4.202 -3.669 1.00 78.62 83 ALA A C 1
ATOM 643 O O . ALA A 1 83 ? -0.361 5.242 -3.822 1.00 78.62 83 ALA A O 1
ATOM 644 N N . PHE A 1 84 ? -0.531 3.021 -4.079 1.00 84.75 84 PHE A N 1
ATOM 645 C CA . PHE A 1 84 ? 0.742 2.812 -4.756 1.00 84.75 84 PHE A CA 1
ATOM 646 C C . PHE A 1 84 ? 0.576 2.576 -6.261 1.00 84.75 84 PHE A C 1
ATOM 648 O O . PHE A 1 84 ? 1.462 1.996 -6.872 1.00 84.75 84 PHE A O 1
ATOM 655 N N . GLY A 1 85 ? -0.555 2.954 -6.867 1.00 86.62 85 GLY A N 1
ATOM 656 C CA . GLY A 1 85 ? -0.777 2.784 -8.307 1.00 86.62 85 GLY A CA 1
ATOM 657 C C . GLY A 1 85 ? -1.129 1.357 -8.745 1.00 86.62 85 GLY A C 1
ATOM 658 O O . GLY A 1 85 ? -1.004 1.035 -9.927 1.00 86.62 85 GLY A O 1
ATOM 659 N N . VAL A 1 86 ? -1.568 0.496 -7.818 1.00 90.75 86 VAL A N 1
ATOM 660 C CA . VAL A 1 86 ? -2.015 -0.872 -8.127 1.00 90.75 86 VAL A CA 1
ATOM 661 C C . VAL A 1 86 ? -3.528 -0.920 -8.373 1.00 90.75 86 VAL A C 1
ATOM 663 O O . VAL A 1 86 ? -4.321 -0.317 -7.656 1.00 90.75 86 VAL A O 1
ATOM 666 N N . SER A 1 87 ? -3.944 -1.669 -9.388 1.00 90.62 87 SER A N 1
ATOM 667 C CA . SER A 1 87 ? -5.339 -1.875 -9.793 1.00 90.62 87 SER A CA 1
ATOM 668 C C . SER A 1 87 ? -5.666 -3.364 -9.956 1.00 90.62 87 SER A C 1
ATOM 670 O O . SER A 1 87 ? -4.768 -4.205 -9.898 1.00 90.62 87 SER A O 1
ATOM 672 N N . ASN A 1 88 ? -6.948 -3.695 -10.165 1.00 88.50 88 ASN A N 1
ATOM 673 C CA . ASN A 1 88 ? -7.440 -5.061 -10.411 1.00 88.50 88 ASN A CA 1
ATOM 67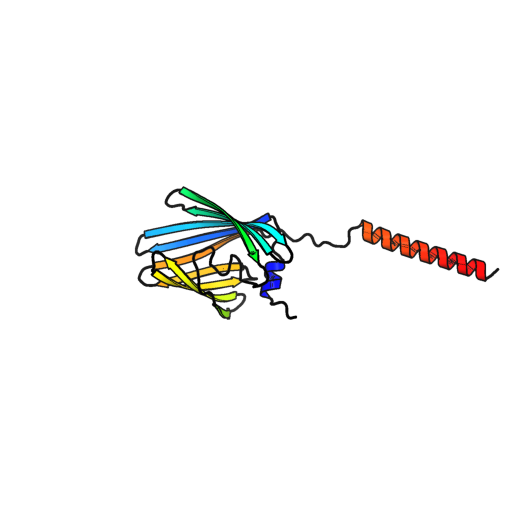4 C C . ASN A 1 88 ? -6.991 -6.077 -9.356 1.00 88.50 88 ASN A C 1
ATOM 676 O O . ASN A 1 88 ? -6.529 -7.172 -9.682 1.00 88.50 88 ASN A O 1
ATOM 680 N N . VAL A 1 89 ? -7.085 -5.688 -8.085 1.00 87.00 89 VAL A N 1
ATOM 681 C CA . VAL A 1 89 ? -6.561 -6.515 -7.007 1.00 87.00 89 VAL A CA 1
ATOM 682 C C . VAL A 1 89 ? -7.552 -7.603 -6.620 1.00 87.00 89 VAL A C 1
ATOM 684 O O . VAL A 1 89 ? -8.706 -7.331 -6.301 1.00 87.00 89 VAL A O 1
ATOM 687 N N . SER A 1 90 ? -7.081 -8.845 -6.659 1.00 87.25 90 SER A N 1
ATOM 688 C CA . SER A 1 90 ? -7.863 -10.055 -6.427 1.00 87.25 90 SER A CA 1
ATOM 689 C C . SER A 1 90 ? -7.190 -10.940 -5.386 1.00 87.25 90 SER A C 1
ATOM 691 O O . SER A 1 90 ? -5.963 -11.055 -5.337 1.00 87.25 90 SER A O 1
ATOM 693 N N . TYR A 1 91 ? -8.005 -11.545 -4.525 1.00 87.06 91 TYR A N 1
ATOM 694 C CA . TYR A 1 91 ? -7.539 -12.497 -3.526 1.00 87.06 91 TYR A CA 1
ATOM 695 C C . TYR A 1 91 ? -7.043 -13.778 -4.200 1.00 87.06 91 TYR A C 1
ATOM 697 O O . TYR A 1 91 ? -7.680 -14.283 -5.123 1.00 87.06 91 TYR A O 1
ATOM 705 N N . VAL A 1 92 ? -5.914 -14.305 -3.724 1.00 89.50 92 VAL A N 1
ATOM 706 C CA . VAL A 1 92 ? -5.314 -15.543 -4.247 1.00 89.50 92 VAL A CA 1
ATOM 707 C C . VAL A 1 92 ? -5.327 -16.654 -3.208 1.00 89.50 92 VAL A C 1
ATOM 709 O O . VAL A 1 92 ? -5.597 -17.803 -3.545 1.00 89.50 92 VAL A O 1
ATOM 712 N N . GLY A 1 93 ? -5.005 -16.338 -1.954 1.00 87.62 93 GLY A N 1
ATOM 713 C CA . GLY A 1 93 ? -4.848 -17.350 -0.917 1.00 87.62 93 GLY A CA 1
ATOM 714 C C . GLY A 1 93 ? -4.139 -16.822 0.323 1.00 87.62 93 GLY A C 1
ATOM 715 O O . GLY A 1 93 ? -4.014 -15.615 0.534 1.00 87.62 93 GLY A O 1
ATOM 716 N N . SER A 1 94 ? -3.636 -17.739 1.140 1.00 89.00 94 SER A N 1
ATOM 717 C CA . SER A 1 94 ? -2.835 -17.440 2.329 1.00 89.00 94 SER A CA 1
ATOM 718 C C . SER A 1 94 ? -1.596 -18.329 2.384 1.00 89.00 94 SER A C 1
ATOM 720 O O . SER A 1 94 ? -1.670 -19.506 2.038 1.00 89.00 94 SER A O 1
ATOM 722 N N . ALA A 1 95 ? -0.476 -17.785 2.859 1.00 87.81 95 ALA A N 1
ATOM 723 C CA . ALA A 1 95 ? 0.743 -18.542 3.132 1.00 87.81 95 ALA A CA 1
ATOM 724 C C . ALA A 1 95 ? 1.350 -18.076 4.460 1.00 87.81 95 ALA A C 1
ATOM 726 O O . ALA A 1 95 ? 1.707 -16.907 4.616 1.00 87.81 95 ALA A O 1
ATOM 727 N N . GLY A 1 96 ? 1.455 -18.984 5.433 1.00 89.38 96 GLY A N 1
ATOM 728 C CA . GLY A 1 96 ? 1.863 -18.626 6.793 1.00 89.38 96 GLY A CA 1
ATOM 729 C C . GLY A 1 96 ? 0.922 -17.582 7.402 1.00 89.38 96 GLY A C 1
ATOM 730 O O . GLY A 1 96 ? -0.293 -17.751 7.381 1.00 89.38 96 GLY A O 1
ATOM 731 N N . ASN A 1 97 ? 1.484 -16.487 7.913 1.00 86.69 97 ASN A N 1
ATOM 732 C CA . ASN A 1 97 ? 0.735 -15.353 8.465 1.00 86.69 97 ASN A CA 1
ATOM 733 C C . ASN A 1 97 ? 0.422 -14.254 7.433 1.00 86.69 97 ASN A C 1
ATOM 735 O O . ASN A 1 97 ? 0.084 -13.133 7.815 1.00 86.69 97 ASN A O 1
ATOM 739 N N . TYR A 1 98 ? 0.550 -14.557 6.138 1.00 87.75 98 TYR A N 1
ATOM 740 C CA . TYR A 1 98 ? 0.242 -13.623 5.064 1.00 87.75 98 TYR A CA 1
ATOM 741 C C . TYR A 1 98 ? -1.027 -14.009 4.314 1.00 87.75 98 TYR A C 1
ATOM 743 O O . TYR A 1 98 ? -1.234 -15.164 3.939 1.00 87.75 98 TYR A O 1
ATOM 751 N N . THR A 1 99 ? -1.834 -12.997 4.018 1.00 88.75 99 THR A N 1
ATOM 752 C CA . THR A 1 99 ? -2.907 -13.042 3.025 1.00 88.75 99 THR A CA 1
ATOM 753 C C . THR A 1 99 ? -2.360 -12.485 1.713 1.00 88.75 99 THR A C 1
ATOM 755 O O . THR A 1 99 ? -1.799 -11.389 1.694 1.00 88.75 99 THR A O 1
ATOM 758 N N . ILE A 1 100 ? -2.491 -13.241 0.626 1.00 90.31 100 ILE A N 1
ATOM 759 C CA . ILE A 1 100 ? -1.859 -12.947 -0.662 1.00 90.31 100 ILE A CA 1
ATOM 760 C C . ILE A 1 100 ? -2.909 -12.484 -1.667 1.00 90.31 100 ILE A C 1
ATOM 762 O O . ILE A 1 100 ? -3.946 -13.127 -1.854 1.00 90.31 100 ILE A O 1
ATOM 766 N N . TYR A 1 101 ? -2.589 -11.393 -2.358 1.00 90.50 101 TYR A N 1
ATOM 767 C CA . TYR A 1 101 ? -3.382 -10.835 -3.446 1.00 90.50 101 TYR A CA 1
ATOM 768 C C . TYR A 1 101 ? -2.520 -10.644 -4.694 1.00 90.50 101 TYR A C 1
ATOM 770 O O . TYR A 1 101 ? -1.297 -10.520 -4.616 1.00 90.50 101 TYR A O 1
ATOM 778 N N . ARG A 1 102 ? -3.161 -10.588 -5.859 1.00 92.19 102 ARG A N 1
ATOM 779 C CA . ARG A 1 102 ? -2.534 -10.213 -7.131 1.00 92.19 102 ARG A CA 1
ATOM 780 C C . ARG A 1 102 ? -3.191 -8.971 -7.684 1.00 92.19 102 ARG A C 1
ATOM 782 O O . ARG A 1 102 ? -4.407 -8.853 -7.609 1.00 92.19 102 ARG A O 1
ATOM 789 N N . GLY A 1 103 ? -2.391 -8.092 -8.267 1.00 92.69 103 GLY A N 1
ATOM 790 C CA . GLY A 1 103 ? -2.847 -6.856 -8.886 1.00 92.69 103 GLY A CA 1
ATOM 791 C C . GLY A 1 103 ? -1.971 -6.447 -10.060 1.00 92.69 103 GLY A C 1
ATOM 792 O O . GLY A 1 103 ? -1.086 -7.187 -10.493 1.00 92.69 103 GLY A O 1
ATOM 793 N N . VAL A 1 104 ? -2.214 -5.243 -10.565 1.00 95.12 104 VAL A N 1
ATOM 794 C CA . VAL A 1 104 ? -1.480 -4.655 -11.687 1.00 95.12 104 VAL A CA 1
ATOM 795 C C . VAL A 1 104 ? -1.031 -3.248 -11.324 1.00 95.12 104 VAL A C 1
ATOM 797 O O . VAL A 1 104 ? -1.868 -2.364 -11.139 1.00 95.12 104 VAL A O 1
ATOM 800 N N . PHE A 1 105 ? 0.279 -3.035 -11.252 1.00 95.25 105 PHE A N 1
ATOM 801 C CA . PHE A 1 105 ? 0.885 -1.715 -11.118 1.00 95.25 105 PHE A CA 1
ATOM 802 C C . PHE A 1 105 ? 0.963 -1.030 -12.488 1.00 95.25 105 PHE A C 1
ATOM 804 O O . PHE A 1 105 ? 1.422 -1.631 -13.462 1.00 95.25 105 PHE A O 1
ATOM 811 N N . GLY A 1 106 ? 0.489 0.214 -12.571 1.00 93.19 106 GLY A N 1
ATOM 812 C CA . GLY A 1 106 ? 0.510 1.009 -13.799 1.00 93.19 106 GLY A CA 1
ATOM 813 C C . GLY A 1 106 ? 1.658 2.017 -13.824 1.00 93.19 106 GLY A C 1
ATOM 814 O O . GLY A 1 106 ? 1.772 2.834 -12.915 1.00 93.19 106 GLY A O 1
ATOM 815 N N . LEU A 1 107 ? 2.459 2.019 -14.892 1.00 91.81 107 LEU A N 1
ATOM 816 C CA . LEU A 1 107 ? 3.528 2.998 -15.111 1.00 91.81 107 LEU A CA 1
ATOM 817 C C . LEU A 1 107 ? 3.570 3.427 -16.579 1.00 91.81 107 LEU A C 1
ATOM 819 O O . LEU A 1 107 ? 3.951 2.638 -17.434 1.00 91.81 107 LEU A O 1
ATOM 823 N N . ASN A 1 108 ? 3.191 4.672 -16.885 1.00 87.88 108 ASN A N 1
ATOM 824 C CA . ASN A 1 108 ? 3.234 5.234 -18.248 1.00 87.88 108 ASN A CA 1
ATOM 825 C C . ASN A 1 108 ? 2.592 4.326 -19.322 1.00 87.88 108 ASN A C 1
ATOM 827 O O . ASN A 1 108 ? 3.121 4.168 -20.418 1.00 87.88 108 ASN A O 1
ATOM 831 N N . GLY A 1 109 ? 1.463 3.690 -18.994 1.00 85.69 109 GLY A N 1
ATOM 832 C CA . GLY A 1 109 ? 0.764 2.747 -19.878 1.00 85.69 109 GLY A CA 1
ATOM 833 C C . GLY A 1 109 ? 1.254 1.296 -19.797 1.00 85.69 109 GLY A C 1
ATOM 834 O O . GLY A 1 109 ? 0.510 0.395 -20.186 1.00 85.69 109 GLY A O 1
ATOM 835 N N . LEU A 1 110 ? 2.434 1.041 -19.222 1.00 92.88 110 LEU A N 1
ATOM 836 C CA . LEU A 1 110 ? 2.905 -0.307 -18.910 1.00 92.88 110 LEU A CA 1
ATOM 837 C C . LEU A 1 110 ? 2.130 -0.880 -17.719 1.00 92.88 110 LEU A C 1
ATOM 839 O O . LEU A 1 110 ? 1.864 -0.189 -16.733 1.00 92.88 110 LEU A O 1
ATOM 843 N N . LYS A 1 111 ? 1.791 -2.166 -17.812 1.00 95.62 111 LYS A N 1
ATOM 844 C CA . LYS A 1 111 ? 1.086 -2.925 -16.779 1.00 95.62 111 LYS A CA 1
ATOM 845 C C . LYS A 1 111 ? 2.021 -3.982 -16.211 1.00 95.62 111 LYS A C 1
ATOM 847 O O . LYS A 1 111 ? 2.308 -4.967 -16.880 1.00 95.62 111 LYS A O 1
ATOM 852 N N . VAL A 1 112 ? 2.476 -3.783 -14.980 1.00 96.56 112 VAL A N 1
ATOM 853 C CA . VAL A 1 112 ? 3.373 -4.705 -14.278 1.00 96.56 112 VAL A CA 1
ATOM 854 C C . VAL A 1 112 ? 2.538 -5.566 -13.326 1.00 96.56 112 VAL A C 1
ATOM 856 O O . VAL A 1 112 ? 1.950 -5.024 -12.387 1.00 96.56 112 VAL A O 1
ATOM 859 N N . PRO A 1 113 ? 2.443 -6.891 -13.532 1.00 96.62 113 PRO A N 1
ATOM 860 C CA . PRO A 1 113 ? 1.786 -7.773 -12.576 1.00 96.62 113 PRO A CA 1
ATOM 861 C C . PRO A 1 113 ? 2.524 -7.744 -11.236 1.00 96.62 113 PRO A C 1
ATOM 863 O O . PRO A 1 113 ? 3.748 -7.882 -11.195 1.00 96.62 113 PRO A O 1
ATOM 866 N N . VAL A 1 114 ? 1.780 -7.586 -10.144 1.00 96.31 114 VAL A N 1
ATOM 867 C CA . VAL A 1 114 ? 2.330 -7.537 -8.784 1.00 96.31 114 VAL A CA 1
ATOM 868 C C . VAL A 1 114 ? 1.657 -8.561 -7.880 1.00 96.31 114 VAL A C 1
ATOM 870 O O . VAL A 1 114 ? 0.473 -8.873 -8.032 1.00 96.31 114 VAL A O 1
ATOM 873 N N . THR A 1 115 ? 2.414 -9.058 -6.906 1.00 95.12 115 THR A N 1
ATOM 874 C CA . THR A 1 115 ? 1.897 -9.868 -5.797 1.00 95.12 115 THR A CA 1
ATOM 875 C C . THR A 1 115 ? 2.013 -9.064 -4.512 1.00 95.12 115 THR A C 1
ATOM 877 O O . THR A 1 115 ? 3.090 -8.557 -4.208 1.00 95.12 115 THR A O 1
ATOM 880 N N . LEU A 1 116 ? 0.907 -8.937 -3.780 1.00 92.94 116 LEU A N 1
ATOM 881 C CA . LEU A 1 116 ? 0.804 -8.170 -2.543 1.00 92.94 116 LEU A CA 1
ATOM 882 C C . LEU A 1 116 ? 0.664 -9.114 -1.349 1.00 92.94 116 LEU A C 1
ATOM 884 O O . LEU A 1 116 ? -0.137 -10.052 -1.386 1.00 92.94 116 LEU A O 1
ATOM 888 N N . TYR A 1 117 ? 1.403 -8.827 -0.282 1.00 91.44 117 TYR A N 1
ATOM 889 C CA . TYR A 1 117 ? 1.439 -9.620 0.938 1.00 91.44 117 TYR A CA 1
ATOM 890 C C . TYR A 1 117 ? 0.945 -8.781 2.107 1.00 91.44 117 TYR A C 1
ATOM 892 O O . TYR A 1 117 ? 1.573 -7.797 2.504 1.00 91.44 117 TYR A O 1
ATOM 900 N N . PHE A 1 118 ? -0.178 -9.196 2.681 1.00 87.12 118 PHE A N 1
ATOM 901 C CA . PHE A 1 118 ? -0.804 -8.520 3.808 1.00 87.12 118 PHE A CA 1
ATOM 902 C C . PHE A 1 118 ? -0.689 -9.358 5.070 1.00 87.12 118 PHE A C 1
ATOM 904 O O . PHE A 1 118 ? -0.899 -10.567 5.026 1.00 87.12 118 PHE A O 1
ATOM 911 N N . ARG A 1 119 ? -0.411 -8.716 6.200 1.00 86.12 119 ARG A N 1
ATOM 912 C CA . ARG A 1 119 ? -0.464 -9.320 7.533 1.00 86.12 119 ARG A CA 1
ATOM 913 C C . ARG A 1 119 ? -1.422 -8.491 8.369 1.00 86.12 119 ARG A C 1
ATOM 915 O O . ARG A 1 119 ? -1.304 -7.271 8.375 1.00 86.12 119 ARG A O 1
ATOM 922 N N . ASP A 1 120 ? -2.395 -9.140 9.002 1.00 79.19 120 ASP A N 1
ATOM 923 C CA . ASP A 1 120 ? -3.415 -8.463 9.815 1.00 79.19 120 ASP A CA 1
ATOM 924 C C . ASP A 1 120 ? -4.078 -7.290 9.064 1.00 79.19 120 ASP A C 1
ATOM 926 O O . ASP A 1 120 ? -4.259 -6.192 9.579 1.00 79.19 120 ASP A O 1
ATOM 930 N N . GLY A 1 121 ? -4.383 -7.501 7.779 1.00 78.06 121 GLY A N 1
ATOM 931 C CA . GLY A 1 121 ? -4.998 -6.484 6.923 1.00 78.06 121 GLY A CA 1
ATOM 932 C C . GLY A 1 121 ? -4.093 -5.307 6.534 1.00 78.06 121 GLY A C 1
ATOM 933 O O . GLY A 1 121 ? -4.564 -4.437 5.812 1.00 78.06 121 GLY A O 1
ATOM 934 N N . ILE A 1 122 ? -2.821 -5.275 6.942 1.00 84.88 122 ILE A N 1
ATOM 935 C CA . ILE A 1 122 ? -1.843 -4.230 6.602 1.00 84.88 122 ILE A CA 1
ATOM 936 C C . ILE A 1 122 ? -0.890 -4.748 5.524 1.00 84.88 122 ILE A C 1
ATOM 938 O O . ILE A 1 122 ? -0.402 -5.878 5.600 1.00 84.88 122 ILE A O 1
ATOM 942 N N . LEU A 1 123 ? -0.631 -3.935 4.497 1.00 88.38 123 LEU A N 1
ATOM 943 C CA . LEU A 1 123 ? 0.338 -4.251 3.454 1.00 88.38 123 LEU A CA 1
ATOM 944 C C . LEU A 1 123 ? 1.720 -4.328 4.092 1.00 88.38 123 LEU A C 1
ATOM 946 O O . LEU A 1 123 ? 2.204 -3.356 4.658 1.00 88.38 123 LEU A O 1
ATOM 950 N N . MET A 1 124 ? 2.380 -5.470 3.966 1.00 90.75 124 MET A N 1
ATOM 951 C CA . MET A 1 124 ? 3.759 -5.610 4.421 1.00 90.75 124 MET A CA 1
ATOM 952 C C . MET A 1 124 ? 4.712 -5.302 3.277 1.00 90.75 124 MET A C 1
ATOM 954 O O . MET A 1 124 ? 5.653 -4.528 3.436 1.00 90.75 124 MET A O 1
ATOM 958 N N . ASN A 1 125 ? 4.436 -5.882 2.110 1.00 93.12 125 ASN A N 1
ATOM 959 C CA . ASN A 1 125 ? 5.122 -5.550 0.876 1.00 93.12 125 ASN A CA 1
ATOM 960 C C . ASN A 1 125 ? 4.289 -5.930 -0.356 1.00 93.12 125 ASN A C 1
ATOM 962 O O . ASN A 1 125 ? 3.329 -6.701 -0.271 1.00 93.12 125 ASN A O 1
ATOM 966 N N . TYR A 1 126 ? 4.673 -5.400 -1.511 1.00 92.75 126 TYR A N 1
ATOM 967 C CA . TYR A 1 126 ? 4.353 -6.008 -2.793 1.00 92.75 126 TYR A CA 1
ATOM 968 C C . TYR A 1 126 ? 5.545 -5.920 -3.732 1.00 92.75 126 TYR A C 1
ATOM 970 O O . TYR A 1 126 ? 6.348 -4.997 -3.637 1.00 92.75 126 TYR A O 1
ATOM 978 N N . THR A 1 127 ? 5.617 -6.850 -4.678 1.00 95.94 127 THR A N 1
ATOM 979 C CA . THR A 1 127 ? 6.661 -6.857 -5.702 1.00 95.94 127 THR A CA 1
ATOM 980 C C . THR A 1 127 ? 6.114 -7.295 -7.055 1.00 95.94 127 THR A C 1
ATOM 982 O O . THR A 1 127 ? 5.154 -8.069 -7.136 1.00 95.94 127 THR A O 1
ATOM 985 N N . GLY A 1 128 ? 6.718 -6.787 -8.124 1.00 96.31 128 GLY A N 1
ATOM 986 C CA . GLY A 1 128 ? 6.446 -7.188 -9.495 1.00 96.31 128 GLY A CA 1
ATOM 987 C C . GLY A 1 128 ? 7.610 -6.865 -10.418 1.00 96.31 128 GLY A C 1
ATOM 988 O O . GLY A 1 128 ? 8.424 -5.980 -10.150 1.00 96.31 128 GLY A O 1
ATOM 989 N N . SER A 1 129 ? 7.688 -7.597 -11.523 1.00 95.94 129 SER A N 1
ATOM 990 C CA . SER A 1 129 ? 8.697 -7.381 -12.553 1.00 95.94 129 SER A CA 1
ATOM 991 C C . SER A 1 129 ? 8.110 -7.702 -13.916 1.00 95.94 129 SER A C 1
ATOM 993 O O . SER A 1 129 ? 7.557 -8.783 -14.109 1.00 95.94 129 SER A O 1
ATOM 995 N N . TYR A 1 130 ? 8.248 -6.782 -14.866 1.00 96.06 130 TYR A N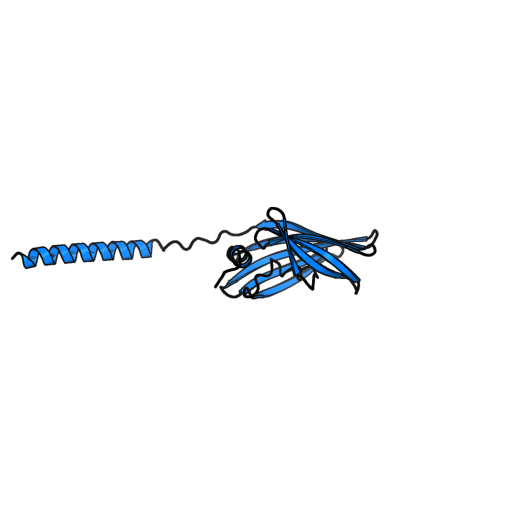 1
ATOM 996 C CA . TYR A 1 130 ? 7.793 -6.963 -16.240 1.00 96.06 130 TYR A CA 1
ATOM 997 C C . TYR A 1 130 ? 8.571 -6.039 -17.183 1.00 96.06 130 TYR A C 1
ATOM 999 O O . TYR A 1 130 ? 8.755 -4.870 -16.865 1.00 96.06 130 TYR A O 1
ATOM 1007 N N . GLU A 1 131 ? 9.051 -6.572 -18.313 1.00 90.69 131 GLU A N 1
ATOM 1008 C CA . GLU A 1 131 ? 9.729 -5.816 -19.388 1.00 90.69 131 GLU A CA 1
ATOM 1009 C C . GLU A 1 131 ? 10.767 -4.778 -18.905 1.00 90.69 131 GLU A C 1
ATOM 1011 O O . GLU A 1 131 ? 10.719 -3.601 -19.248 1.00 90.69 131 GLU A O 1
ATOM 1016 N N . GLY A 1 132 ? 11.721 -5.207 -18.069 1.00 88.88 132 GLY A N 1
ATOM 1017 C CA . GLY A 1 132 ? 12.799 -4.333 -17.575 1.00 88.88 132 GLY A CA 1
ATOM 1018 C C . GLY A 1 132 ? 12.374 -3.334 -16.489 1.00 88.88 132 GLY A C 1
ATOM 1019 O O . GLY A 1 132 ? 13.215 -2.587 -15.985 1.00 88.88 132 GLY A O 1
ATOM 1020 N N . VAL A 1 133 ? 11.101 -3.353 -16.084 1.00 95.06 133 VAL A N 1
ATOM 1021 C CA . VAL A 1 133 ? 10.583 -2.625 -14.926 1.00 95.06 133 VAL A CA 1
ATOM 1022 C C . VAL A 1 133 ? 10.480 -3.565 -13.735 1.00 95.06 133 VAL A C 1
ATOM 1024 O O . VAL A 1 133 ? 9.886 -4.638 -13.830 1.00 95.06 133 VAL A O 1
ATOM 1027 N N . LYS A 1 134 ? 11.029 -3.144 -12.598 1.00 96.25 134 LYS A N 1
ATOM 1028 C CA . LYS A 1 134 ? 10.818 -3.768 -11.291 1.00 96.25 134 LYS A CA 1
ATOM 1029 C C . LYS A 1 134 ? 10.160 -2.761 -10.369 1.00 96.25 134 LYS A C 1
ATOM 1031 O O . LYS A 1 134 ? 10.555 -1.598 -10.333 1.00 96.25 134 LYS A O 1
ATOM 1036 N N . VAL A 1 135 ? 9.168 -3.218 -9.626 1.00 96.38 135 VAL A N 1
ATOM 1037 C CA . VAL A 1 135 ? 8.471 -2.409 -8.635 1.00 96.38 135 VAL A CA 1
ATOM 1038 C C . VAL A 1 135 ? 8.420 -3.167 -7.324 1.00 96.38 135 VAL A C 1
ATOM 1040 O O . VAL A 1 135 ? 8.135 -4.365 -7.298 1.00 96.38 135 VAL A O 1
ATOM 1043 N N . ASP A 1 136 ? 8.719 -2.466 -6.244 1.00 95.19 136 ASP A N 1
ATOM 1044 C CA . ASP A 1 136 ? 8.701 -3.007 -4.896 1.00 95.19 136 ASP A CA 1
ATOM 1045 C C . ASP A 1 136 ? 8.184 -1.936 -3.938 1.00 95.19 136 ASP A C 1
ATOM 1047 O O . ASP A 1 136 ? 8.717 -0.828 -3.903 1.00 95.19 136 ASP A O 1
ATOM 1051 N N . ALA A 1 137 ? 7.130 -2.247 -3.188 1.00 94.19 137 ALA A N 1
ATOM 1052 C CA . ALA A 1 137 ? 6.712 -1.429 -2.061 1.00 94.19 137 ALA A CA 1
ATOM 1053 C C . ALA A 1 137 ? 6.904 -2.203 -0.771 1.00 94.19 137 ALA A C 1
ATOM 1055 O O . ALA A 1 137 ? 6.508 -3.363 -0.687 1.00 94.19 137 ALA A O 1
ATOM 1056 N N . GLN A 1 138 ? 7.439 -1.549 0.251 1.00 93.75 138 GLN A N 1
ATOM 1057 C CA . GLN A 1 138 ? 7.711 -2.167 1.542 1.00 93.75 138 GLN A CA 1
ATOM 1058 C C . GLN A 1 138 ? 7.333 -1.236 2.680 1.00 93.75 138 GLN A C 1
ATOM 1060 O O . GLN A 1 138 ? 7.661 -0.046 2.658 1.00 93.75 138 GLN A O 1
ATOM 1065 N N . LEU A 1 139 ? 6.678 -1.800 3.692 1.00 91.88 139 LEU A N 1
ATOM 1066 C CA . LEU A 1 139 ? 6.460 -1.145 4.971 1.00 91.88 139 LEU A CA 1
ATOM 1067 C C . LEU A 1 139 ? 7.793 -1.049 5.715 1.00 91.88 139 LEU A C 1
ATOM 1069 O O . LEU A 1 139 ? 8.413 -2.061 6.027 1.00 91.88 139 LEU A O 1
ATOM 1073 N N . GLN A 1 140 ? 8.224 0.173 5.996 1.00 91.44 140 GLN A N 1
ATOM 1074 C CA . GLN A 1 140 ? 9.493 0.459 6.665 1.00 91.44 140 GLN A CA 1
ATOM 1075 C C . GLN A 1 140 ? 9.304 0.646 8.169 1.00 91.44 140 GLN A C 1
ATOM 1077 O O . GLN A 1 140 ? 10.115 0.191 8.970 1.00 91.44 140 GLN A O 1
ATOM 1082 N N . ALA A 1 141 ? 8.229 1.332 8.555 1.00 86.25 141 ALA A N 1
ATOM 1083 C CA . ALA A 1 141 ? 7.907 1.602 9.946 1.00 86.25 141 ALA A CA 1
ATOM 1084 C C . ALA A 1 141 ? 6.403 1.801 10.119 1.00 86.25 141 ALA A C 1
ATOM 1086 O O . ALA A 1 141 ? 5.708 2.247 9.205 1.00 86.25 141 ALA A O 1
ATOM 1087 N N . LEU A 1 142 ? 5.906 1.488 11.310 1.00 87.62 142 LEU A N 1
ATOM 1088 C CA . LEU A 1 142 ? 4.522 1.728 11.682 1.00 87.62 142 LEU A CA 1
ATOM 1089 C C . LEU A 1 142 ? 4.424 2.047 13.170 1.00 87.62 142 LEU A C 1
ATOM 1091 O O . LEU A 1 142 ? 5.218 1.557 13.974 1.00 87.62 142 LEU A O 1
ATOM 1095 N N . GLN A 1 143 ? 3.393 2.795 13.534 1.00 83.12 143 GLN A N 1
ATOM 1096 C CA . GLN A 1 143 ? 2.933 2.930 14.906 1.00 83.12 143 GLN A CA 1
ATOM 1097 C C . GLN A 1 143 ? 1.414 2.796 14.913 1.00 83.12 143 GLN A C 1
ATOM 1099 O O . GLN A 1 143 ? 0.713 3.615 14.322 1.00 83.12 143 GLN A O 1
ATOM 1104 N N . VAL A 1 144 ? 0.903 1.783 15.609 1.00 78.06 144 VAL A N 1
ATOM 1105 C CA . VAL A 1 144 ? -0.531 1.672 15.894 1.00 78.06 144 VAL A CA 1
ATOM 1106 C C . VAL A 1 144 ? -0.762 2.200 17.298 1.00 78.06 144 VAL A C 1
ATOM 1108 O O . VAL A 1 144 ? -0.160 1.711 18.255 1.00 78.06 144 VAL A O 1
ATOM 1111 N N . VAL A 1 145 ? -1.603 3.222 17.426 1.00 73.62 145 VAL A N 1
ATOM 1112 C CA . VAL A 1 145 ? -2.012 3.716 18.739 1.00 73.62 145 VAL A CA 1
ATOM 1113 C C . VAL A 1 145 ? -3.017 2.708 19.313 1.00 73.62 145 VAL A C 1
ATOM 1115 O O . VAL A 1 145 ? -4.007 2.396 18.647 1.00 73.62 145 VAL A O 1
ATOM 1118 N N . PRO A 1 146 ? -2.795 2.164 20.523 1.00 59.91 146 PRO A N 1
ATOM 1119 C CA . PRO A 1 146 ? -3.737 1.229 21.116 1.00 59.91 146 PRO A CA 1
ATOM 1120 C C . PRO A 1 146 ? -5.104 1.890 21.271 1.00 59.91 146 PRO A C 1
ATOM 1122 O O . PRO A 1 146 ? -5.206 3.010 21.781 1.00 59.91 146 PRO A O 1
ATOM 1125 N N . THR A 1 147 ? -6.168 1.193 20.883 1.00 52.84 147 THR A N 1
ATOM 1126 C CA . THR A 1 147 ? -7.522 1.568 21.285 1.00 52.84 147 THR A CA 1
ATOM 1127 C C . THR A 1 147 ? -7.537 1.593 22.808 1.00 52.84 147 THR A C 1
ATOM 1129 O O . THR A 1 147 ? -7.302 0.563 23.443 1.00 52.84 147 THR A O 1
ATOM 1132 N N . LYS A 1 148 ? -7.783 2.759 23.428 1.00 46.75 148 LYS A N 1
ATOM 1133 C CA . LYS A 1 148 ? -8.197 2.772 24.836 1.00 46.75 148 LYS A CA 1
ATOM 1134 C C . LYS A 1 148 ? -9.414 1.863 24.891 1.00 46.75 148 LYS A C 1
ATOM 1136 O O . LYS A 1 148 ? -10.443 2.205 24.313 1.00 46.75 148 LYS A O 1
ATOM 1141 N N . ALA A 1 149 ? -9.283 0.700 25.523 1.00 42.62 149 ALA A N 1
ATOM 1142 C CA . ALA A 1 149 ? -10.441 -0.101 25.855 1.00 42.62 149 ALA A CA 1
ATOM 1143 C C . ALA A 1 149 ? -11.366 0.831 26.637 1.00 42.62 149 ALA A C 1
ATOM 1145 O O . ALA A 1 149 ? -11.011 1.297 27.721 1.00 42.62 149 ALA A O 1
ATOM 1146 N N . SER A 1 150 ? -12.515 1.166 26.059 1.00 41.59 150 SER A N 1
ATOM 1147 C CA . SER A 1 150 ? -13.622 1.768 26.784 1.00 41.59 150 SER A CA 1
ATOM 1148 C C . SER A 1 150 ? -14.154 0.696 27.732 1.00 41.59 150 SER A C 1
ATOM 1150 O O . SER A 1 150 ? -15.177 0.067 27.483 1.00 41.59 150 SER A O 1
ATOM 1152 N N . GLY A 1 151 ? -13.383 0.412 28.784 1.00 48.62 151 GLY A N 1
ATOM 1153 C CA . GLY A 1 151 ? -13.906 -0.216 29.981 1.00 48.62 151 GLY A CA 1
ATOM 1154 C C . GLY A 1 151 ? -14.965 0.709 30.576 1.00 48.62 151 GLY A C 1
ATOM 1155 O O 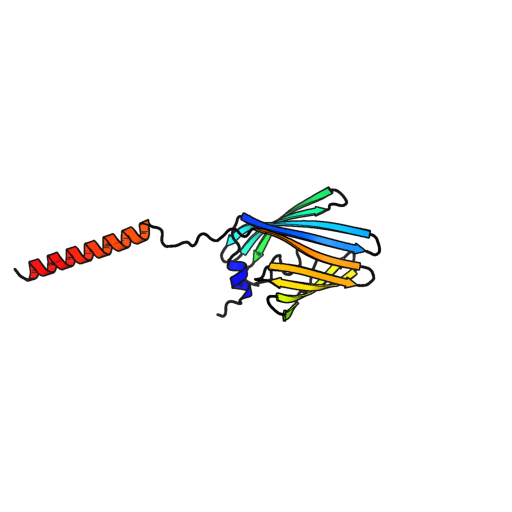. GLY A 1 151 ? -14.918 1.919 30.323 1.00 48.62 151 GLY A O 1
ATOM 1156 N N . PRO A 1 152 ? -15.940 0.168 31.325 1.00 44.34 152 PRO A N 1
ATOM 1157 C CA . PRO A 1 152 ? -16.947 0.996 31.970 1.00 44.34 152 PRO A CA 1
ATOM 1158 C C . PRO A 1 152 ? -16.239 2.095 32.761 1.00 44.34 152 PRO A C 1
ATOM 1160 O O . PRO A 1 152 ? -15.318 1.810 33.531 1.00 44.34 152 PRO A O 1
ATOM 1163 N N . GLU A 1 153 ? -16.626 3.350 32.522 1.00 48.72 153 GLU A N 1
ATOM 1164 C CA . GLU A 1 153 ? -16.079 4.478 33.266 1.00 48.72 153 GLU A CA 1
ATOM 1165 C C . GLU A 1 153 ? -16.182 4.166 34.767 1.00 48.72 153 GLU A C 1
ATOM 1167 O O . GLU A 1 153 ? -17.213 3.641 35.202 1.00 48.72 153 GLU A O 1
ATOM 1172 N N . PRO A 1 154 ? -15.163 4.481 35.585 1.00 54.53 154 PRO A N 1
ATOM 1173 C CA . PRO A 1 154 ? -15.211 4.223 37.025 1.00 54.53 154 PRO A CA 1
ATOM 1174 C C . PRO A 1 154 ? -16.497 4.755 37.682 1.00 54.53 154 PRO A C 1
ATOM 1176 O O . PRO A 1 154 ? -17.020 4.140 38.610 1.00 54.53 154 PRO A O 1
ATOM 1179 N N . GLY A 1 155 ? -17.063 5.844 37.144 1.00 51.41 155 GLY A N 1
ATOM 1180 C CA . GLY A 1 155 ? -18.349 6.400 37.569 1.00 51.41 155 GLY A CA 1
ATOM 1181 C C . GLY A 1 155 ? -19.554 5.480 37.332 1.00 51.41 155 GLY A C 1
ATOM 1182 O O . GLY A 1 155 ? -20.437 5.414 38.183 1.00 51.41 155 GLY A O 1
ATOM 1183 N N . ALA A 1 156 ? -19.582 4.711 36.240 1.00 51.94 156 ALA A N 1
ATOM 1184 C CA . ALA A 1 156 ? -20.674 3.784 35.939 1.00 51.94 156 ALA A CA 1
ATOM 1185 C C . ALA A 1 156 ? -20.713 2.597 36.919 1.00 51.94 156 ALA A C 1
ATOM 1187 O O . ALA A 1 156 ? -21.790 2.180 37.342 1.00 51.94 156 ALA A O 1
ATOM 1188 N N . LEU A 1 157 ? -19.548 2.096 37.348 1.00 54.38 157 LEU A N 1
ATOM 1189 C CA . LEU A 1 157 ? -19.461 1.045 38.372 1.00 54.38 157 LEU A CA 1
ATOM 1190 C C . LEU A 1 157 ? -19.888 1.551 39.757 1.00 54.38 157 LEU A C 1
ATOM 1192 O O . LEU A 1 157 ? -20.552 0.823 40.495 1.00 54.38 157 LEU A O 1
ATOM 1196 N N . ILE A 1 158 ? -19.566 2.806 40.090 1.00 61.16 158 ILE A N 1
ATOM 1197 C CA . ILE A 1 158 ? -20.006 3.445 41.339 1.00 61.16 158 ILE A CA 1
ATOM 1198 C C . ILE A 1 158 ? -21.535 3.577 41.365 1.00 61.16 158 ILE A C 1
ATOM 1200 O O . ILE A 1 158 ? -22.151 3.239 42.373 1.00 61.16 158 ILE A O 1
ATOM 1204 N N . ILE A 1 159 ? -22.163 3.994 40.260 1.00 64.56 159 ILE A N 1
ATOM 1205 C CA . ILE A 1 159 ? -23.628 4.123 40.173 1.00 64.56 159 ILE A CA 1
ATOM 1206 C C . ILE A 1 159 ? -24.316 2.767 40.389 1.00 64.56 159 ILE A C 1
ATOM 1208 O O . ILE A 1 159 ? -25.266 2.679 41.168 1.00 64.56 159 ILE A O 1
ATOM 1212 N N . VAL A 1 160 ? -23.814 1.698 39.763 1.00 66.56 160 VAL A N 1
ATOM 1213 C CA . VAL A 1 160 ? -24.372 0.345 39.932 1.00 66.56 160 VAL A CA 1
ATOM 1214 C C . VAL A 1 160 ? -24.211 -0.149 41.376 1.00 66.56 160 VAL A C 1
ATOM 1216 O O . VAL A 1 160 ? -25.168 -0.666 41.951 1.00 66.56 160 VAL A O 1
ATOM 1219 N N . LEU A 1 161 ? -23.046 0.057 42.002 1.00 65.81 161 LEU A N 1
ATOM 1220 C CA . LEU A 1 161 ? -22.805 -0.316 43.404 1.00 65.81 161 LEU A CA 1
ATOM 1221 C C . LEU A 1 161 ? -23.728 0.429 44.377 1.00 65.81 161 LEU A C 1
ATOM 1223 O O . LEU A 1 161 ? -24.303 -0.189 45.275 1.00 65.81 161 LEU A O 1
ATOM 1227 N N . VAL A 1 162 ? -23.910 1.739 44.182 1.00 70.69 162 VAL A N 1
ATOM 1228 C CA . VAL A 1 162 ? -24.813 2.560 45.005 1.00 70.69 162 VAL A CA 1
ATOM 1229 C C . VAL A 1 162 ? -26.260 2.094 44.849 1.00 70.69 162 VAL A C 1
ATOM 1231 O O . VAL A 1 162 ? -26.980 1.981 45.841 1.00 70.69 162 VAL A O 1
ATOM 1234 N N . MET A 1 163 ? -26.683 1.763 43.628 1.00 71.75 163 MET A N 1
ATOM 1235 C CA . MET A 1 163 ? -28.042 1.297 43.361 1.00 71.75 163 MET A CA 1
ATOM 1236 C C . MET A 1 163 ? -28.326 -0.067 44.013 1.00 71.75 163 MET A C 1
ATOM 1238 O O . MET A 1 163 ? -29.372 -0.240 44.637 1.00 71.75 163 MET A O 1
ATOM 1242 N N . VAL A 1 164 ? -27.382 -1.013 43.953 1.00 78.44 164 VAL A N 1
ATOM 1243 C CA . VAL A 1 164 ? -27.508 -2.319 44.629 1.00 78.44 164 VAL A CA 1
ATOM 1244 C C . VAL A 1 164 ? -27.556 -2.155 46.151 1.00 78.44 164 VAL A C 1
ATOM 1246 O O . VAL A 1 164 ? -28.395 -2.775 46.807 1.00 78.44 164 VAL A O 1
ATOM 1249 N N . ALA A 1 165 ? -26.713 -1.286 46.718 1.00 76.56 165 ALA A N 1
ATOM 1250 C CA . ALA A 1 165 ? -26.726 -0.998 48.151 1.00 76.56 165 ALA A CA 1
ATOM 1251 C C . ALA A 1 165 ? -28.061 -0.377 48.600 1.00 76.56 165 ALA A C 1
ATOM 1253 O O . ALA A 1 165 ? -28.628 -0.801 49.606 1.00 76.56 165 ALA A O 1
ATOM 1254 N N . ALA A 1 166 ? -28.609 0.569 47.831 1.00 78.44 166 ALA A N 1
ATOM 1255 C CA . ALA A 1 166 ? -29.901 1.189 48.124 1.00 78.44 166 ALA A CA 1
ATOM 1256 C C . ALA A 1 166 ? -31.058 0.174 48.095 1.00 78.44 166 ALA A C 1
ATOM 1258 O O . ALA A 1 166 ? -31.913 0.194 48.981 1.00 78.44 166 ALA A O 1
ATOM 1259 N N . ILE A 1 167 ? -31.061 -0.754 47.130 1.00 84.62 167 ILE A N 1
ATOM 1260 C CA . ILE A 1 167 ? -32.063 -1.828 47.046 1.00 84.62 167 ILE A CA 1
ATOM 1261 C C . ILE A 1 167 ? -31.946 -2.779 48.244 1.00 84.62 167 ILE A C 1
ATOM 1263 O O . ILE A 1 167 ? -32.960 -3.120 48.852 1.00 84.62 167 ILE A O 1
ATOM 1267 N N . ALA A 1 168 ? -30.728 -3.174 48.626 1.00 82.06 168 ALA A N 1
ATOM 1268 C CA . ALA A 1 168 ? -30.502 -4.047 49.777 1.00 82.06 168 ALA A CA 1
ATOM 1269 C C . ALA A 1 168 ? -30.964 -3.400 51.095 1.00 82.06 168 ALA A C 1
ATOM 1271 O O . ALA A 1 168 ? -31.619 -4.051 51.912 1.00 82.06 168 ALA A O 1
ATOM 1272 N N . ILE A 1 169 ? -30.683 -2.105 51.280 1.00 83.44 169 ILE A N 1
ATOM 1273 C CA . ILE A 1 169 ? -31.151 -1.334 52.439 1.00 83.44 169 ILE A CA 1
ATOM 1274 C C . ILE A 1 169 ? -32.682 -1.234 52.427 1.00 83.44 169 ILE A C 1
ATOM 1276 O O . ILE A 1 169 ? -33.318 -1.518 53.442 1.00 83.44 169 ILE A O 1
ATOM 1280 N N . GLY A 1 170 ? -33.288 -0.898 51.285 1.00 80.12 170 GLY A N 1
ATOM 1281 C CA . GLY A 1 170 ? -34.744 -0.822 51.141 1.00 80.12 170 GLY A CA 1
ATOM 1282 C C . GLY A 1 170 ? -35.442 -2.148 51.459 1.00 80.12 170 GLY A C 1
ATOM 1283 O O . GLY A 1 170 ? -36.413 -2.171 52.216 1.00 80.12 170 GLY A O 1
ATOM 1284 N N . ALA A 1 171 ? -34.907 -3.266 50.964 1.00 80.94 171 ALA A N 1
ATOM 1285 C CA . ALA A 1 171 ? -35.419 -4.601 51.262 1.00 80.94 171 ALA A CA 1
ATOM 1286 C C . ALA A 1 171 ? -35.305 -4.946 52.757 1.00 80.94 171 ALA A C 1
ATOM 1288 O O . ALA A 1 171 ? -36.259 -5.451 53.348 1.00 80.94 171 ALA A O 1
ATOM 1289 N N . ALA A 1 172 ? -34.177 -4.628 53.400 1.00 77.69 172 ALA A N 1
ATOM 1290 C CA . ALA A 1 172 ? -33.986 -4.863 54.831 1.00 77.69 172 ALA A CA 1
ATOM 1291 C C . ALA A 1 172 ? -34.971 -4.058 55.700 1.00 77.69 172 ALA A C 1
ATOM 1293 O O . ALA A 1 172 ? -35.474 -4.570 56.703 1.00 77.69 172 ALA A O 1
ATOM 1294 N N . VAL A 1 173 ? -35.274 -2.816 55.306 1.00 77.00 173 VAL A N 1
ATOM 1295 C CA . VAL A 1 173 ? -36.271 -1.971 55.981 1.00 77.00 173 VAL A CA 1
ATOM 1296 C C . VAL A 1 173 ? -37.680 -2.546 55.810 1.00 77.00 173 VAL A C 1
ATOM 1298 O O . VAL A 1 173 ? -38.393 -2.689 56.802 1.00 77.00 173 VAL A O 1
ATOM 1301 N N . LEU A 1 174 ? -38.063 -2.956 54.597 1.00 74.38 174 LEU A N 1
ATOM 1302 C CA . LEU A 1 174 ? -39.371 -3.570 54.333 1.00 74.38 174 LEU A CA 1
ATOM 1303 C C . LEU A 1 174 ? -39.577 -4.877 55.115 1.00 74.38 174 LEU 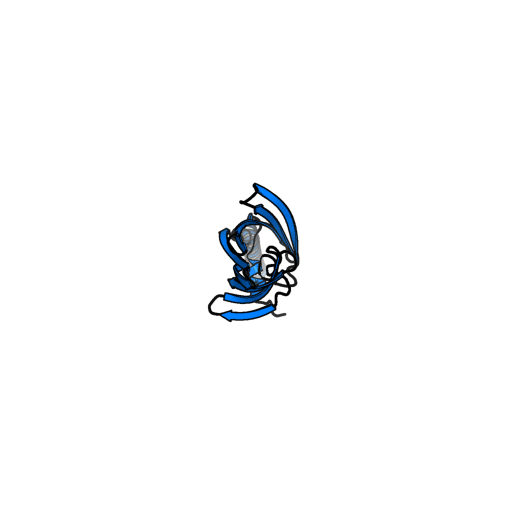A C 1
ATOM 1305 O O . LEU A 1 174 ? -40.645 -5.081 55.689 1.00 74.38 174 LEU A O 1
ATOM 1309 N N . ILE A 1 175 ? -38.550 -5.730 55.211 1.00 75.62 175 ILE A N 1
ATOM 1310 C CA . ILE A 1 175 ? -38.605 -6.972 56.003 1.00 75.62 175 ILE A CA 1
ATOM 1311 C C . ILE A 1 175 ? -38.792 -6.676 57.498 1.00 75.62 175 ILE A C 1
ATOM 1313 O O . ILE A 1 175 ? -39.497 -7.417 58.184 1.00 75.62 175 ILE A O 1
ATOM 1317 N N . LYS A 1 176 ? -38.169 -5.611 58.023 1.00 66.75 176 LYS A N 1
ATOM 1318 C CA . LYS A 1 176 ? -38.356 -5.204 59.423 1.00 66.75 176 LYS A CA 1
ATOM 1319 C C . LYS A 1 176 ? -39.764 -4.677 59.691 1.00 66.75 176 LYS A C 1
ATOM 1321 O O . LYS A 1 176 ? -40.313 -5.007 60.732 1.00 66.75 176 LYS A O 1
ATOM 1326 N N . ILE A 1 177 ? -40.337 -3.896 58.775 1.00 69.38 177 ILE A N 1
ATOM 1327 C CA . ILE A 1 177 ? -41.687 -3.334 58.938 1.00 69.38 177 ILE A CA 1
ATOM 1328 C C . ILE A 1 177 ? -42.755 -4.426 58.805 1.00 69.38 177 ILE A C 1
ATOM 1330 O O . ILE A 1 177 ? -43.679 -4.451 59.601 1.00 69.38 177 ILE A O 1
ATOM 1334 N N . GLY A 1 178 ? -42.604 -5.377 57.878 1.00 54.12 178 GLY A N 1
ATOM 1335 C CA . GLY A 1 178 ? -43.550 -6.492 57.717 1.00 54.12 178 GLY A CA 1
ATOM 1336 C C . GLY A 1 178 ? -43.536 -7.536 58.844 1.00 54.12 178 GLY A C 1
ATOM 1337 O O . GLY A 1 178 ? -44.301 -8.494 58.787 1.00 54.12 178 GLY A O 1
ATOM 1338 N N . LYS A 1 179 ? -42.648 -7.390 59.837 1.00 49.94 179 LYS A N 1
ATOM 1339 C CA . LYS A 1 179 ? -42.580 -8.227 61.047 1.00 49.94 179 LYS A CA 1
ATOM 1340 C C . LYS A 1 179 ? -43.154 -7.548 62.302 1.00 49.94 179 LYS A C 1
ATOM 1342 O O . LYS A 1 179 ? -43.189 -8.207 63.340 1.00 49.94 179 LYS A O 1
ATOM 1347 N N . ILE A 1 180 ? -43.538 -6.270 62.219 1.00 52.34 180 ILE A N 1
ATOM 1348 C CA . ILE A 1 180 ? -44.248 -5.513 63.269 1.00 52.34 180 ILE A CA 1
ATOM 1349 C C . ILE A 1 180 ? -45.747 -5.640 63.006 1.00 52.34 180 ILE A C 1
ATOM 1351 O O . ILE A 1 180 ? -46.484 -5.863 63.988 1.00 52.34 180 ILE A O 1
#